Protein AF-A0A8H9XV62-F1 (afdb_monomer_lite)

Sequence (78 aa):
WENENGEQIHDGRNNLGVISLNLPRIALEAKGDEATFWKLLDERLVLARKALMTRIARLEGVKARVAPILYMEGACGV

Structure (mmCIF, N/CA/C/O backbone):
data_AF-A0A8H9XV62-F1
#
_entry.id   AF-A0A8H9XV62-F1
#
loop_
_atom_site.group_PDB
_atom_site.id
_atom_site.type_symbol
_atom_site.label_atom_id
_atom_site.label_alt_id
_atom_site.label_comp_id
_atom_site.label_asym_id
_atom_site.lab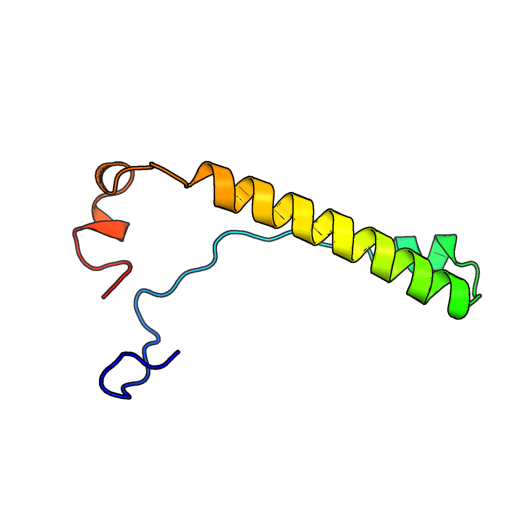el_entity_id
_atom_site.label_seq_id
_atom_site.pdbx_PDB_ins_code
_atom_site.Cartn_x
_atom_site.Cartn_y
_atom_site.Cartn_z
_atom_site.occupancy
_atom_site.B_iso_or_equiv
_atom_site.auth_seq_id
_atom_site.auth_comp_id
_atom_site.auth_asym_id
_atom_site.auth_atom_id
_atom_site.pdbx_PDB_model_num
ATOM 1 N N . TRP A 1 1 ? 18.143 -2.434 -2.492 1.00 86.56 1 TRP A N 1
ATOM 2 C CA . TRP A 1 1 ? 18.045 -3.705 -3.227 1.00 86.56 1 TRP A CA 1
ATOM 3 C C . TRP A 1 1 ? 19.417 -3.928 -3.817 1.00 86.56 1 TRP A C 1
ATOM 5 O O . TRP A 1 1 ? 20.008 -2.952 -4.271 1.00 86.56 1 TRP A O 1
ATOM 15 N N . GLU A 1 2 ? 19.943 -5.138 -3.689 1.00 92.50 2 GLU A N 1
ATOM 16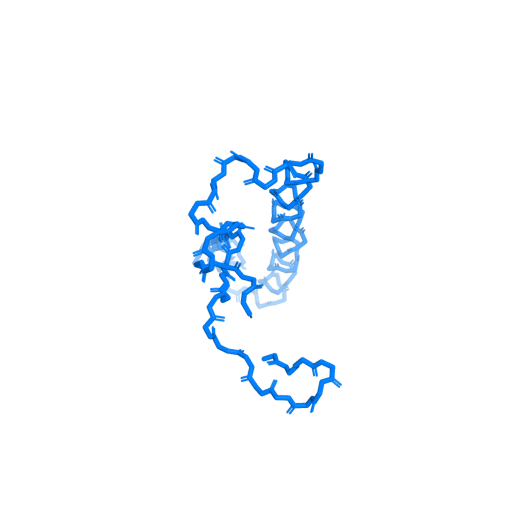 C CA . GLU A 1 2 ? 21.227 -5.512 -4.278 1.00 92.50 2 GLU A CA 1
ATOM 17 C C . GLU A 1 2 ? 20.954 -6.339 -5.529 1.00 92.50 2 GLU A C 1
ATOM 19 O O . GLU A 1 2 ? 20.028 -7.158 -5.530 1.00 92.50 2 GLU A O 1
ATOM 24 N N . ASN A 1 3 ? 21.707 -6.074 -6.594 1.00 90.62 3 ASN A N 1
ATOM 25 C CA . ASN A 1 3 ? 21.634 -6.866 -7.815 1.00 90.62 3 ASN A CA 1
ATOM 26 C C . ASN A 1 3 ? 22.362 -8.214 -7.635 1.00 90.62 3 ASN A C 1
ATOM 28 O O . ASN A 1 3 ? 22.918 -8.516 -6.579 1.00 90.62 3 ASN A O 1
ATOM 32 N N . GLU A 1 4 ? 22.376 -9.034 -8.684 1.00 92.31 4 GLU A N 1
ATOM 33 C CA . GLU A 1 4 ? 23.013 -10.361 -8.677 1.00 92.31 4 GLU A CA 1
ATOM 34 C C . GLU A 1 4 ? 24.534 -10.315 -8.427 1.00 92.31 4 GLU A C 1
ATOM 36 O O . GLU A 1 4 ? 25.115 -11.313 -8.007 1.00 92.31 4 GLU A O 1
ATOM 41 N N . ASN A 1 5 ? 25.166 -9.152 -8.617 1.00 93.25 5 ASN A N 1
ATOM 42 C CA . ASN A 1 5 ? 26.591 -8.926 -8.377 1.00 93.25 5 ASN A CA 1
ATOM 43 C C . ASN A 1 5 ? 26.887 -8.415 -6.952 1.00 93.25 5 ASN A C 1
ATOM 45 O O . ASN A 1 5 ? 28.044 -8.158 -6.625 1.00 93.25 5 ASN A O 1
ATOM 49 N N . GLY A 1 6 ? 25.864 -8.255 -6.103 1.00 94.19 6 GLY A N 1
ATOM 50 C CA . GLY A 1 6 ? 25.999 -7.713 -4.746 1.00 94.19 6 GLY A CA 1
ATOM 51 C C . GLY A 1 6 ? 26.121 -6.186 -4.691 1.00 94.19 6 GLY A C 1
ATOM 52 O O . GLY A 1 6 ? 26.501 -5.629 -3.662 1.00 94.19 6 GLY A O 1
ATOM 53 N N . GLU A 1 7 ? 25.815 -5.487 -5.784 1.00 93.94 7 GLU A N 1
ATOM 54 C CA . GLU A 1 7 ? 25.907 -4.029 -5.852 1.00 93.94 7 GLU A CA 1
ATOM 55 C C . GLU A 1 7 ? 24.592 -3.390 -5.411 1.00 93.94 7 GLU A C 1
ATOM 57 O O . GLU A 1 7 ? 23.504 -3.811 -5.814 1.00 93.94 7 GLU A O 1
ATOM 62 N N . GLN A 1 8 ? 24.674 -2.332 -4.603 1.00 94.56 8 GLN A N 1
ATOM 63 C CA . GLN A 1 8 ? 23.489 -1.588 -4.192 1.00 94.56 8 GLN A CA 1
ATOM 64 C C . GLN A 1 8 ? 22.954 -0.726 -5.333 1.00 94.56 8 GLN A C 1
ATOM 66 O O . GLN A 1 8 ? 23.632 0.187 -5.798 1.00 94.56 8 GLN A O 1
ATOM 71 N N . ILE A 1 9 ? 21.693 -0.950 -5.700 1.00 91.56 9 ILE A N 1
ATOM 72 C CA . ILE A 1 9 ? 21.013 -0.168 -6.732 1.00 91.56 9 ILE A CA 1
ATOM 73 C C . ILE A 1 9 ? 19.991 0.777 -6.096 1.00 91.56 9 ILE A C 1
ATOM 75 O O . ILE A 1 9 ? 19.104 0.383 -5.317 1.00 91.56 9 ILE A O 1
ATOM 79 N N . HIS A 1 10 ? 20.117 2.051 -6.459 1.00 90.38 10 HIS A N 1
ATOM 80 C CA . HIS A 1 10 ? 19.261 3.148 -6.006 1.00 90.38 10 HIS A CA 1
ATOM 81 C C . HIS A 1 10 ? 18.607 3.850 -7.190 1.00 90.38 10 HIS A C 1
ATOM 83 O O . HIS A 1 10 ? 17.381 3.965 -7.214 1.00 90.38 10 HIS A O 1
ATOM 89 N N . ASP A 1 11 ? 19.413 4.246 -8.173 1.00 91.31 11 ASP A N 1
ATOM 90 C CA . ASP A 1 11 ? 18.947 4.917 -9.382 1.00 91.31 11 ASP A CA 1
ATOM 91 C C . ASP A 1 11 ? 18.075 3.994 -10.239 1.00 91.31 11 ASP A C 1
ATOM 93 O O . ASP A 1 11 ? 18.174 2.769 -10.187 1.00 91.31 11 ASP A O 1
ATOM 97 N N . GLY A 1 12 ? 17.131 4.583 -10.971 1.00 91.44 12 GLY A N 1
ATOM 98 C CA . GLY A 1 12 ? 16.197 3.838 -11.818 1.00 91.44 12 GLY A CA 1
ATOM 99 C C . GLY A 1 12 ? 15.097 3.058 -11.083 1.00 91.44 12 GLY A C 1
ATOM 100 O O . GLY A 1 12 ? 14.225 2.480 -11.738 1.00 91.44 12 GLY A O 1
ATOM 101 N N . ARG A 1 13 ? 15.085 3.042 -9.742 1.00 94.88 13 ARG A N 1
ATOM 102 C CA . ARG A 1 13 ? 14.010 2.431 -8.941 1.00 94.88 13 ARG A CA 1
ATOM 103 C C . ARG A 1 13 ? 12.790 3.343 -8.848 1.00 94.88 13 ARG A C 1
ATOM 105 O O . ARG A 1 13 ? 12.900 4.565 -8.802 1.00 94.88 13 ARG A O 1
ATOM 112 N N . ASN A 1 14 ? 11.607 2.740 -8.754 1.00 94.62 14 ASN A N 1
ATOM 113 C CA . ASN A 1 14 ? 10.341 3.464 -8.667 1.00 94.62 14 ASN A CA 1
ATOM 114 C C . ASN A 1 14 ? 9.359 2.828 -7.663 1.00 94.62 14 ASN A C 1
ATOM 116 O O . ASN A 1 14 ? 9.659 1.835 -6.999 1.00 94.62 14 ASN A O 1
ATOM 120 N N . ASN A 1 15 ? 8.180 3.441 -7.535 1.00 95.31 15 ASN A N 1
ATOM 121 C CA . ASN A 1 15 ? 7.069 2.968 -6.711 1.00 95.31 15 ASN A CA 1
ATOM 122 C C . ASN A 1 15 ? 5.832 2.697 -7.584 1.00 95.31 15 ASN A C 1
ATOM 124 O O . ASN A 1 15 ? 5.489 3.509 -8.441 1.00 95.31 15 ASN A O 1
ATOM 128 N N . LEU A 1 16 ? 5.121 1.593 -7.330 1.00 95.31 16 LEU A N 1
ATOM 129 C CA . LEU A 1 16 ? 3.997 1.128 -8.166 1.00 95.31 16 LEU A CA 1
ATOM 130 C C . LEU A 1 16 ? 2.621 1.679 -7.747 1.00 95.31 16 LEU A C 1
ATOM 132 O O . LEU A 1 16 ? 1.591 1.390 -8.366 1.00 95.31 16 LEU A O 1
ATOM 136 N N . GLY A 1 17 ? 2.582 2.499 -6.701 1.00 96.38 17 GLY A N 1
ATOM 137 C CA . GLY A 1 17 ? 1.379 3.179 -6.240 1.00 96.38 17 GLY A CA 1
ATOM 138 C C . GLY A 1 17 ? 1.267 3.209 -4.725 1.00 96.38 17 GLY A C 1
ATOM 139 O O . GLY A 1 17 ? 2.123 2.703 -4.008 1.00 96.38 17 GLY A O 1
ATOM 140 N N . VAL A 1 18 ? 0.201 3.841 -4.242 1.00 97.81 18 VAL A N 1
ATOM 141 C CA . VAL A 1 18 ? -0.086 3.989 -2.814 1.00 97.81 18 VAL A CA 1
ATOM 142 C C . VAL A 1 18 ? -1.570 3.726 -2.585 1.00 97.81 18 VAL A C 1
ATOM 144 O O . VAL A 1 18 ? -2.411 4.135 -3.387 1.00 97.81 18 VAL A O 1
ATOM 147 N N . ILE A 1 19 ? -1.881 3.047 -1.484 1.00 97.62 19 ILE A N 1
ATOM 148 C CA . ILE A 1 19 ? -3.217 2.979 -0.893 1.00 97.62 19 ILE A CA 1
ATOM 149 C C . ILE A 1 19 ? -3.069 3.464 0.546 1.00 97.62 19 ILE A C 1
ATOM 151 O O . ILE A 1 19 ? -2.283 2.905 1.307 1.00 97.62 19 ILE A O 1
ATOM 155 N N . SER A 1 20 ? -3.803 4.512 0.910 1.00 98.12 20 SER A N 1
ATOM 156 C CA . SER A 1 20 ? -3.756 5.092 2.254 1.00 98.12 20 SER A CA 1
ATOM 157 C C . SER A 1 20 ? -4.884 4.536 3.117 1.00 98.12 20 SER A C 1
ATOM 159 O O . SER A 1 20 ? -6.043 4.518 2.701 1.00 98.12 20 SER A O 1
ATOM 161 N N . LEU A 1 21 ? -4.549 4.113 4.335 1.00 98.12 21 LEU A N 1
ATOM 162 C CA . LEU A 1 21 ? -5.522 3.704 5.345 1.00 98.12 21 LEU A CA 1
ATOM 163 C C . LEU A 1 21 ? -5.846 4.870 6.280 1.00 98.12 21 LEU A C 1
ATOM 165 O O . LEU A 1 21 ? -4.956 5.560 6.771 1.00 98.12 21 LEU A O 1
ATOM 169 N N . ASN A 1 22 ? -7.132 5.068 6.562 1.00 98.44 22 ASN A N 1
ATOM 170 C CA . ASN A 1 22 ? -7.593 6.085 7.502 1.00 98.44 22 ASN A CA 1
ATOM 171 C C . ASN A 1 22 ? -7.570 5.528 8.934 1.00 98.44 22 ASN A C 1
ATOM 173 O O . ASN A 1 22 ? -8.595 5.070 9.434 1.00 98.44 22 ASN A O 1
ATOM 177 N N . LEU A 1 23 ? -6.403 5.552 9.585 1.00 98.50 23 LEU A N 1
ATOM 178 C CA . LEU A 1 23 ? -6.238 5.063 10.961 1.00 98.50 23 LEU A CA 1
ATOM 179 C C . LEU A 1 23 ? -7.167 5.759 11.978 1.00 98.50 23 LEU A C 1
ATOM 181 O O . LEU A 1 23 ? -7.776 5.045 12.776 1.00 98.50 23 LEU A O 1
ATOM 185 N N . PRO A 1 24 ? -7.378 7.096 11.932 1.00 98.56 24 PRO A N 1
ATOM 186 C CA . PRO A 1 24 ? -8.358 7.748 12.801 1.00 98.56 24 PRO A CA 1
ATOM 187 C C . PRO A 1 24 ? -9.764 7.153 12.684 1.00 98.56 24 PRO A C 1
ATOM 189 O O . PRO A 1 24 ? -10.448 6.975 13.688 1.00 98.56 24 PRO A O 1
ATOM 192 N N . ARG A 1 25 ? -10.197 6.776 11.474 1.00 98.69 25 ARG A N 1
ATOM 193 C CA . ARG A 1 25 ? -11.500 6.128 11.279 1.00 98.69 25 ARG A CA 1
ATOM 194 C C . ARG A 1 25 ? -11.580 4.761 11.959 1.00 98.69 25 ARG A C 1
ATOM 196 O O . ARG A 1 25 ? -12.618 4.448 12.533 1.00 98.69 25 ARG A O 1
ATOM 203 N N . ILE A 1 26 ? -10.504 3.978 11.919 1.00 98.69 26 ILE A N 1
ATOM 204 C CA . ILE A 1 26 ? -10.428 2.678 12.606 1.00 98.69 26 ILE A CA 1
ATOM 205 C C . ILE A 1 26 ? -10.569 2.880 14.117 1.00 98.69 26 ILE A C 1
ATOM 207 O O . ILE A 1 26 ? -11.365 2.200 14.755 1.00 98.69 26 ILE A O 1
ATOM 211 N N . ALA A 1 27 ? -9.863 3.868 14.673 1.00 98.56 27 ALA A N 1
ATOM 212 C CA . ALA A 1 27 ? -9.940 4.200 16.094 1.00 98.56 27 ALA A CA 1
ATOM 213 C C . ALA A 1 27 ? -11.348 4.656 16.519 1.00 98.56 27 ALA A C 1
ATOM 215 O O . ALA A 1 27 ? -11.858 4.206 17.545 1.00 98.56 27 ALA A O 1
ATOM 216 N N . LEU A 1 28 ? -12.009 5.495 15.710 1.00 98.69 28 LEU A N 1
ATOM 217 C CA . LEU A 1 28 ? -13.390 5.926 15.962 1.00 98.69 28 LEU A CA 1
ATOM 218 C C . LEU A 1 28 ? -14.376 4.749 15.974 1.00 98.69 28 LEU A C 1
ATOM 220 O O . LEU A 1 28 ? -15.303 4.729 16.781 1.00 98.69 28 LEU A O 1
ATOM 224 N N . GLU A 1 29 ? -14.186 3.766 15.095 1.00 98.50 29 GLU A N 1
ATOM 225 C CA . GLU A 1 29 ? -15.030 2.567 15.039 1.00 98.50 29 GLU A CA 1
ATOM 226 C C . GLU A 1 29 ? -14.764 1.592 16.185 1.00 98.50 29 GLU A C 1
ATOM 228 O O . GLU A 1 29 ? -15.700 0.955 16.665 1.00 98.50 29 GLU A O 1
ATOM 233 N N . ALA A 1 30 ? -13.518 1.520 16.653 1.00 98.56 30 ALA A N 1
ATOM 234 C CA . ALA A 1 30 ? -13.123 0.702 17.791 1.00 98.56 30 ALA A CA 1
ATOM 235 C C . ALA A 1 30 ? -13.654 1.233 19.134 1.00 98.56 30 ALA A C 1
ATOM 237 O O . ALA A 1 30 ? -13.698 0.490 20.108 1.00 98.56 30 ALA A O 1
ATOM 238 N N . LYS A 1 31 ? -14.075 2.506 19.205 1.00 98.06 31 LYS A N 1
ATOM 239 C CA . LYS A 1 31 ? -14.679 3.132 20.401 1.00 98.06 31 LYS A CA 1
ATOM 240 C C . LYS A 1 31 ? -13.850 2.947 21.684 1.00 98.06 31 LYS A C 1
ATOM 242 O O . LYS A 1 31 ? -14.404 2.795 22.769 1.00 98.06 31 LYS A O 1
ATOM 247 N N . GLY A 1 32 ? -12.525 2.977 21.549 1.00 97.62 32 GLY A N 1
ATOM 248 C CA . GLY A 1 32 ? -11.586 2.804 22.659 1.00 97.62 32 GLY A CA 1
ATOM 249 C C . GLY A 1 32 ? -11.265 1.352 23.027 1.00 97.62 32 GLY A C 1
ATOM 250 O O . GLY A 1 32 ? -10.426 1.151 23.897 1.00 97.62 32 GLY A O 1
ATOM 251 N N . ASP A 1 33 ? -11.870 0.352 22.375 1.00 98.56 33 ASP A N 1
ATOM 252 C CA . ASP A 1 33 ? -11.484 -1.051 22.548 1.00 98.56 33 ASP A CA 1
ATOM 253 C C . ASP A 1 33 ? -10.303 -1.420 21.638 1.00 98.56 33 ASP A C 1
ATOM 255 O O . ASP A 1 33 ? -10.418 -1.483 20.411 1.00 98.56 33 ASP A O 1
ATOM 259 N N . GLU A 1 34 ? -9.154 -1.687 22.251 1.00 98.31 34 GLU A N 1
ATOM 260 C CA . GLU A 1 34 ? -7.913 -1.986 21.541 1.00 98.31 34 GLU A CA 1
ATOM 261 C C . GLU A 1 34 ? -7.985 -3.310 20.765 1.00 98.31 34 GLU A C 1
ATOM 263 O O . GLU A 1 34 ? -7.504 -3.392 19.633 1.00 98.31 34 GLU A O 1
ATOM 268 N N . ALA A 1 35 ? -8.651 -4.332 21.314 1.00 98.62 35 ALA A N 1
ATOM 269 C CA . ALA A 1 35 ? -8.809 -5.611 20.624 1.00 98.62 35 ALA A CA 1
ATOM 270 C C . ALA A 1 35 ? -9.613 -5.444 19.323 1.00 98.62 35 ALA A C 1
ATOM 272 O O . ALA A 1 35 ? -9.228 -5.965 18.271 1.00 98.62 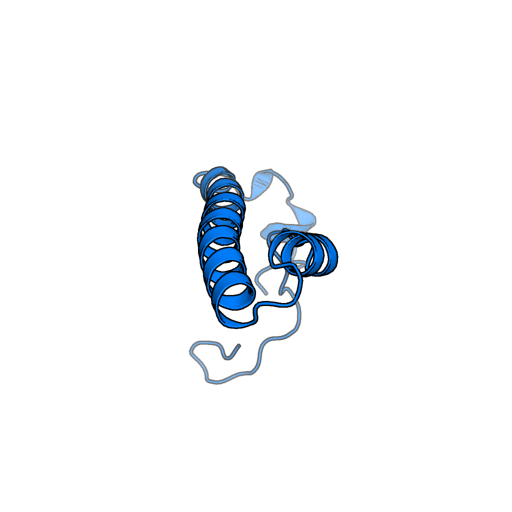35 ALA A O 1
ATOM 273 N N . THR A 1 36 ? -10.695 -4.660 19.366 1.00 98.62 36 THR A N 1
ATOM 274 C CA . THR A 1 36 ? -11.463 -4.303 18.168 1.00 98.62 36 THR A CA 1
ATOM 275 C C . THR A 1 36 ? -10.638 -3.471 17.186 1.00 98.62 36 THR A C 1
ATOM 277 O O . THR A 1 36 ? -10.731 -3.711 15.982 1.00 98.62 36 THR A O 1
ATOM 280 N N . PHE A 1 37 ? -9.807 -2.531 17.653 1.00 98.81 37 PHE A N 1
ATOM 281 C CA . PHE A 1 37 ? -8.941 -1.740 16.769 1.00 98.81 37 PHE A CA 1
ATOM 282 C C . PHE A 1 37 ? -8.017 -2.628 15.931 1.00 98.81 37 PHE A C 1
ATOM 284 O O . PHE A 1 37 ? -8.001 -2.501 14.705 1.00 98.81 37 PHE A O 1
ATOM 291 N N . TRP A 1 38 ? -7.289 -3.545 16.574 1.00 98.69 38 TRP A N 1
ATOM 292 C CA . TRP A 1 38 ? -6.350 -4.429 15.882 1.00 98.69 38 TRP A CA 1
ATOM 293 C C . TRP A 1 38 ? -7.062 -5.358 14.900 1.00 98.69 38 TRP A C 1
ATOM 295 O O . TRP A 1 38 ? -6.645 -5.460 13.748 1.00 98.69 38 TRP A O 1
ATOM 305 N N . LYS A 1 39 ? -8.208 -5.926 15.295 1.00 98.75 39 LYS A N 1
ATOM 306 C CA . LYS A 1 39 ? -9.044 -6.726 14.391 1.00 98.75 39 LYS A CA 1
ATOM 307 C C . LYS A 1 39 ? -9.475 -5.935 13.148 1.00 98.75 39 LYS A C 1
ATOM 309 O O . LYS A 1 39 ? -9.339 -6.414 12.024 1.00 98.75 39 LYS A O 1
ATOM 314 N N . LEU A 1 40 ? -9.981 -4.714 13.334 1.00 98.75 40 LEU A N 1
ATOM 315 C CA . LEU A 1 40 ? -10.421 -3.856 12.231 1.00 98.75 40 LEU A CA 1
ATOM 316 C C . LEU A 1 40 ? -9.259 -3.415 11.331 1.00 98.75 40 LEU A C 1
ATOM 318 O O . LEU A 1 40 ? -9.446 -3.232 10.124 1.00 98.75 40 LEU A O 1
ATOM 322 N N . LEU A 1 41 ? -8.078 -3.189 11.908 1.00 98.75 41 LEU A N 1
ATOM 323 C CA . LEU A 1 41 ? -6.878 -2.859 11.151 1.00 98.75 41 LEU A CA 1
ATOM 324 C C . LEU A 1 41 ? -6.447 -4.036 10.272 1.00 98.75 41 LEU A C 1
ATOM 326 O O . LEU A 1 41 ? -6.218 -3.823 9.082 1.00 98.75 41 LEU A O 1
ATOM 330 N N . ASP A 1 42 ? -6.416 -5.254 10.810 1.00 98.75 42 ASP A N 1
ATOM 331 C CA . ASP A 1 42 ? -6.072 -6.459 10.049 1.00 98.75 42 ASP A CA 1
ATOM 332 C C . ASP A 1 42 ? -7.023 -6.673 8.866 1.00 98.75 42 ASP A C 1
ATOM 334 O O . ASP A 1 42 ? -6.581 -6.838 7.724 1.00 98.75 42 ASP A O 1
ATOM 338 N N . GLU A 1 43 ? -8.336 -6.565 9.094 1.00 98.62 43 GLU A N 1
ATOM 339 C CA . GLU A 1 43 ? -9.345 -6.657 8.030 1.00 98.62 43 GLU A CA 1
ATOM 340 C C . GLU A 1 43 ? -9.099 -5.618 6.916 1.00 98.62 43 GLU A C 1
ATOM 342 O O . GLU A 1 43 ? -9.154 -5.923 5.717 1.00 98.62 43 GLU A O 1
ATOM 347 N N . ARG A 1 44 ? -8.761 -4.381 7.296 1.00 98.69 44 ARG A N 1
ATOM 348 C CA . ARG A 1 44 ? -8.464 -3.293 6.353 1.00 98.69 44 ARG A CA 1
ATOM 349 C C . ARG A 1 44 ? -7.134 -3.462 5.634 1.00 98.69 44 ARG A C 1
ATOM 351 O O . ARG A 1 44 ? -7.045 -3.087 4.465 1.00 98.69 44 ARG A O 1
ATOM 358 N N . LEU A 1 45 ? -6.122 -4.036 6.278 1.00 98.69 45 LEU A N 1
ATOM 359 C CA . LEU A 1 45 ? -4.837 -4.355 5.656 1.00 98.69 45 LEU A CA 1
ATOM 360 C C . LEU A 1 45 ? -4.998 -5.426 4.574 1.00 98.69 45 LEU A C 1
ATOM 362 O O . LEU A 1 45 ? -4.429 -5.281 3.489 1.00 98.69 45 LEU A O 1
ATOM 366 N N . VAL A 1 46 ? -5.836 -6.446 4.802 1.00 98.56 46 VAL A N 1
ATOM 367 C CA . VAL A 1 46 ? -6.160 -7.447 3.769 1.00 98.56 46 VAL A CA 1
ATOM 368 C C . VAL A 1 46 ? -6.803 -6.776 2.551 1.00 98.56 46 VAL A C 1
ATOM 370 O O . VAL A 1 46 ? -6.409 -7.041 1.408 1.00 98.56 46 VAL A O 1
ATOM 373 N N . LEU A 1 47 ? -7.749 -5.859 2.774 1.00 98.31 47 LEU A N 1
ATOM 374 C CA . LEU A 1 47 ? -8.381 -5.103 1.693 1.00 98.31 47 LEU A CA 1
ATOM 375 C C . LEU A 1 47 ? -7.390 -4.177 0.968 1.00 98.31 47 LEU A C 1
ATOM 377 O O . LEU A 1 47 ? -7.369 -4.154 -0.264 1.00 98.31 47 LEU A O 1
ATOM 381 N N . ALA A 1 48 ? -6.548 -3.447 1.703 1.00 98.44 48 ALA A N 1
ATOM 382 C CA . ALA A 1 48 ? -5.537 -2.562 1.128 1.00 98.44 48 ALA A CA 1
ATOM 383 C C . ALA A 1 48 ? -4.536 -3.342 0.266 1.00 98.44 48 ALA A C 1
ATOM 385 O O . ALA A 1 48 ? -4.234 -2.927 -0.855 1.00 98.44 48 ALA A O 1
ATOM 386 N N . ARG A 1 49 ? -4.098 -4.521 0.729 1.00 98.19 49 ARG A N 1
ATOM 387 C CA . ARG A 1 49 ? -3.273 -5.439 -0.065 1.00 98.19 49 ARG A CA 1
ATOM 388 C C . ARG A 1 49 ? -3.991 -5.852 -1.347 1.00 98.19 49 ARG A C 1
ATOM 390 O O . ARG A 1 49 ? -3.396 -5.767 -2.417 1.00 98.19 49 ARG A O 1
AT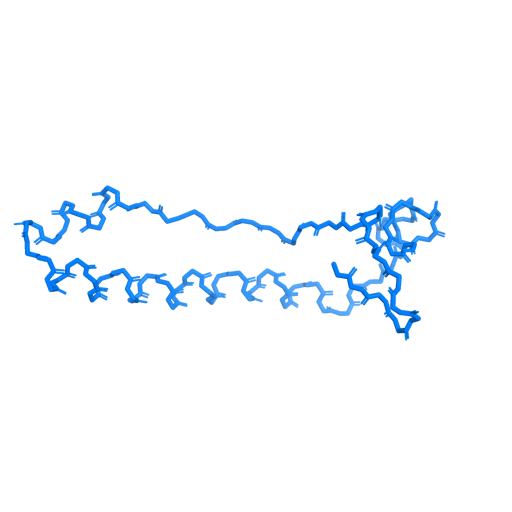OM 397 N N . LYS A 1 50 ? -5.266 -6.252 -1.282 1.00 98.31 50 LYS A N 1
ATOM 398 C CA . LYS A 1 50 ? -6.050 -6.602 -2.482 1.00 98.31 50 LYS A CA 1
ATOM 399 C C . LYS A 1 50 ? -6.137 -5.431 -3.470 1.00 98.31 50 LYS A C 1
ATOM 401 O O . LYS A 1 50 ? -5.989 -5.636 -4.676 1.00 98.31 50 LYS A O 1
ATOM 406 N N . ALA A 1 51 ? -6.330 -4.209 -2.976 1.00 98.12 51 ALA A N 1
ATOM 407 C CA . ALA A 1 51 ? -6.372 -3.004 -3.802 1.00 98.12 51 ALA A CA 1
ATOM 408 C C . ALA A 1 51 ? -5.019 -2.715 -4.479 1.00 98.12 51 ALA A C 1
ATOM 410 O O . ALA A 1 51 ? -4.983 -2.463 -5.684 1.00 98.12 51 ALA A O 1
ATOM 411 N N . LEU A 1 52 ? -3.908 -2.818 -3.741 1.00 98.44 52 LEU A N 1
ATOM 412 C CA . LEU A 1 52 ? -2.552 -2.692 -4.289 1.00 98.44 52 LEU A CA 1
ATOM 413 C C . LEU A 1 52 ? -2.279 -3.753 -5.362 1.00 98.44 52 LEU A C 1
ATOM 415 O O . LEU A 1 52 ? -1.878 -3.410 -6.473 1.00 98.44 52 LEU A O 1
ATOM 419 N N . MET A 1 53 ? -2.580 -5.022 -5.075 1.00 98.25 53 MET A N 1
ATOM 420 C CA . MET A 1 53 ? -2.376 -6.117 -6.028 1.00 98.25 53 MET A CA 1
ATOM 421 C C . MET A 1 53 ? -3.224 -5.958 -7.292 1.00 98.25 53 MET A C 1
ATOM 423 O O . MET A 1 53 ? -2.755 -6.277 -8.375 1.00 98.25 53 MET A O 1
ATOM 427 N N . THR A 1 54 ? -4.432 -5.394 -7.192 1.00 97.62 54 THR A N 1
ATOM 428 C CA . THR A 1 54 ? -5.264 -5.091 -8.371 1.00 97.62 54 THR A CA 1
ATOM 429 C C . THR A 1 54 ? -4.576 -4.093 -9.307 1.00 97.62 54 THR A C 1
ATOM 431 O O . THR A 1 54 ? -4.677 -4.216 -10.525 1.00 97.62 54 THR A O 1
ATOM 434 N N . ARG A 1 55 ? -3.859 -3.101 -8.762 1.00 95.31 55 ARG A N 1
ATOM 435 C CA . ARG A 1 55 ? -3.087 -2.143 -9.570 1.00 95.31 55 ARG A CA 1
ATOM 436 C C . ARG A 1 55 ? -1.884 -2.808 -10.226 1.00 95.31 55 ARG A C 1
ATOM 438 O O . ARG A 1 55 ? -1.641 -2.553 -11.398 1.00 95.31 55 ARG A O 1
ATOM 445 N N . ILE A 1 56 ? -1.177 -3.664 -9.488 1.00 97.12 56 ILE A N 1
ATOM 446 C CA . ILE A 1 56 ? -0.037 -4.428 -10.011 1.00 97.12 56 ILE A CA 1
ATOM 447 C C . ILE A 1 56 ? -0.492 -5.344 -11.153 1.00 97.12 56 ILE A C 1
ATOM 449 O O . ILE A 1 56 ? 0.099 -5.301 -12.224 1.00 97.12 56 ILE A O 1
ATOM 453 N N . ALA A 1 57 ? -1.594 -6.078 -10.975 1.00 97.31 57 ALA A N 1
ATOM 454 C CA . ALA A 1 57 ? -2.140 -6.972 -11.997 1.00 97.31 57 ALA A CA 1
ATOM 455 C C . ALA A 1 57 ? -2.502 -6.238 -13.302 1.00 97.31 57 ALA A C 1
ATOM 457 O O . ALA A 1 57 ? -2.358 -6.784 -14.387 1.00 97.31 57 ALA A O 1
ATOM 458 N N . ARG A 1 58 ? -2.913 -4.963 -13.237 1.00 95.62 58 ARG A N 1
ATOM 459 C CA . ARG A 1 58 ? -3.160 -4.154 -14.448 1.00 95.62 58 ARG A CA 1
ATOM 460 C C . ARG A 1 58 ? -1.901 -3.856 -15.265 1.00 95.62 58 ARG A C 1
ATOM 462 O O . ARG A 1 58 ? -2.031 -3.461 -16.419 1.00 95.62 58 ARG A O 1
ATOM 469 N N . LEU A 1 59 ? -0.716 -3.982 -14.672 1.00 94.94 59 LEU A N 1
ATOM 470 C CA . LEU A 1 59 ? 0.557 -3.798 -15.368 1.00 94.94 59 LEU A CA 1
ATOM 471 C C . LEU A 1 59 ? 1.013 -5.081 -16.081 1.00 94.94 59 LEU A C 1
ATOM 473 O O . LEU A 1 59 ? 1.926 -5.023 -16.904 1.00 94.94 59 LEU A O 1
ATOM 477 N N . GLU A 1 60 ? 0.375 -6.225 -15.815 1.00 95.38 60 GLU A N 1
ATOM 478 C CA . GLU A 1 60 ? 0.688 -7.483 -16.492 1.00 95.38 60 GLU A CA 1
ATOM 479 C C . GLU A 1 60 ? 0.440 -7.361 -18.003 1.00 95.38 60 GLU A C 1
ATOM 481 O O . GLU A 1 60 ? -0.599 -6.892 -18.465 1.00 95.38 60 GLU A O 1
ATOM 486 N N . GLY A 1 61 ? 1.432 -7.760 -18.802 1.00 94.25 61 GLY A N 1
ATOM 487 C CA . GLY A 1 61 ? 1.356 -7.721 -20.266 1.00 94.25 61 GLY A CA 1
ATOM 488 C C . GLY A 1 61 ? 1.568 -6.343 -20.910 1.00 94.25 61 GLY A C 1
ATOM 489 O O . GLY A 1 61 ? 1.718 -6.279 -22.137 1.00 94.25 61 GLY A O 1
ATOM 490 N N . VAL A 1 62 ? 1.650 -5.259 -20.127 1.00 95.38 62 VAL A N 1
ATOM 491 C CA . VAL A 1 62 ? 1.997 -3.923 -20.634 1.00 95.38 62 VAL A CA 1
ATOM 492 C C . VAL A 1 62 ? 3.399 -3.955 -21.248 1.00 95.38 62 VAL A C 1
ATOM 494 O O . VAL A 1 62 ? 4.329 -4.557 -20.715 1.00 95.38 62 VAL A O 1
ATOM 497 N N . LYS A 1 63 ? 3.554 -3.332 -22.418 1.00 94.62 63 LYS A N 1
ATOM 498 C CA . LYS A 1 63 ? 4.817 -3.320 -23.169 1.00 94.62 63 LYS A CA 1
ATOM 499 C C . LYS A 1 63 ? 5.612 -2.053 -22.862 1.00 94.62 63 LYS A C 1
ATOM 501 O O . LYS A 1 63 ? 5.023 -0.979 -22.783 1.00 94.62 63 LYS A O 1
ATOM 506 N N . ALA A 1 64 ? 6.942 -2.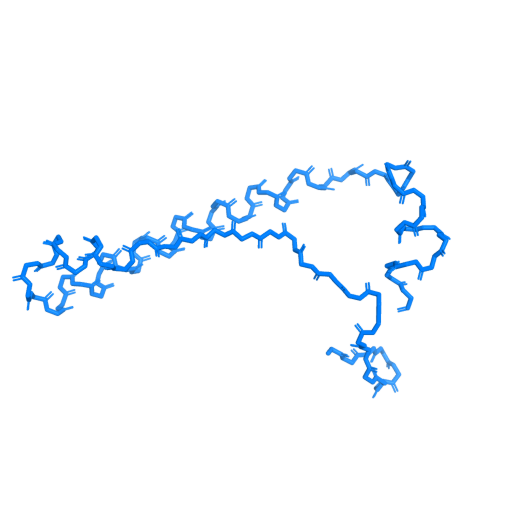165 -22.812 1.00 91.00 64 ALA A N 1
ATOM 507 C CA . ALA A 1 64 ? 7.874 -1.060 -22.536 1.00 91.00 64 ALA A CA 1
ATOM 508 C C . ALA A 1 64 ? 7.633 0.197 -23.398 1.00 91.00 64 ALA A C 1
ATOM 510 O O . ALA A 1 64 ? 7.755 1.319 -22.913 1.00 91.00 64 ALA A O 1
ATOM 511 N N . ARG A 1 65 ? 7.168 0.016 -24.645 1.00 92.88 65 ARG A N 1
ATOM 512 C CA . ARG A 1 65 ? 6.803 1.112 -25.563 1.00 92.88 65 ARG A CA 1
ATOM 513 C C . ARG A 1 65 ? 5.732 2.077 -25.035 1.00 92.88 65 ARG A C 1
ATOM 515 O O . ARG A 1 65 ? 5.513 3.108 -25.655 1.00 92.88 65 ARG A O 1
ATOM 522 N N . VAL A 1 66 ? 5.037 1.746 -23.941 1.00 95.50 66 VAL A N 1
ATOM 523 C CA . VAL A 1 66 ? 4.068 2.646 -23.295 1.00 95.50 66 VAL A CA 1
ATOM 524 C C . VAL A 1 66 ? 4.729 3.921 -22.753 1.00 95.50 66 VAL A C 1
ATOM 526 O O . VAL A 1 66 ? 4.080 4.960 -22.712 1.00 95.50 66 VAL A O 1
ATOM 529 N N . ALA A 1 67 ? 6.010 3.853 -22.364 1.00 94.12 67 ALA A N 1
ATOM 530 C CA . ALA A 1 67 ? 6.800 4.999 -21.915 1.00 94.12 67 ALA A CA 1
ATOM 531 C C . ALA A 1 67 ? 8.301 4.771 -22.204 1.00 94.12 67 ALA A C 1
ATOM 533 O O . ALA A 1 67 ? 9.042 4.362 -21.307 1.00 94.12 67 ALA A O 1
ATOM 534 N N . PRO A 1 68 ? 8.769 5.030 -23.442 1.00 94.19 68 PRO A N 1
ATOM 535 C CA . PRO A 1 68 ? 10.137 4.713 -23.864 1.00 94.19 68 PRO A CA 1
ATOM 536 C C . PRO A 1 68 ? 11.228 5.341 -22.987 1.00 94.19 68 PRO A C 1
ATOM 538 O O . PRO A 1 68 ? 12.156 4.646 -22.591 1.00 94.19 68 PRO A O 1
ATOM 541 N N . ILE A 1 69 ? 11.074 6.611 -22.588 1.00 95.62 69 ILE A N 1
ATOM 542 C CA . ILE A 1 69 ? 12.046 7.283 -21.708 1.00 95.62 69 ILE A CA 1
ATOM 543 C C . ILE A 1 69 ? 12.264 6.529 -20.389 1.00 95.62 69 ILE A C 1
ATOM 545 O O . ILE A 1 69 ? 13.385 6.450 -19.901 1.00 95.62 69 ILE A O 1
ATOM 549 N N . LEU A 1 70 ? 11.202 5.929 -19.839 1.00 95.12 70 LEU A N 1
ATOM 550 C CA . LEU A 1 70 ? 11.274 5.163 -18.599 1.00 95.12 70 LEU A CA 1
ATOM 551 C C . LEU A 1 70 ? 11.907 3.793 -18.819 1.00 95.12 70 LEU A C 1
ATOM 553 O O . LEU A 1 70 ? 12.790 3.420 -18.066 1.00 95.12 70 LEU A O 1
ATOM 557 N N . TYR A 1 71 ? 11.472 3.040 -19.828 1.00 93.81 71 TYR A N 1
ATOM 558 C CA . TYR A 1 71 ? 11.767 1.602 -19.903 1.00 93.81 71 TYR A CA 1
ATOM 559 C C . TYR A 1 71 ? 12.761 1.196 -20.996 1.00 93.81 71 TYR A C 1
ATOM 561 O O . TYR A 1 71 ? 13.052 0.011 -21.131 1.00 93.81 71 TYR A O 1
ATOM 569 N N . MET A 1 72 ? 13.216 2.140 -21.820 1.00 92.94 72 MET A N 1
ATOM 570 C CA . MET A 1 72 ? 14.105 1.875 -22.959 1.00 92.94 72 MET A CA 1
ATOM 571 C C . MET A 1 72 ? 15.307 2.824 -23.008 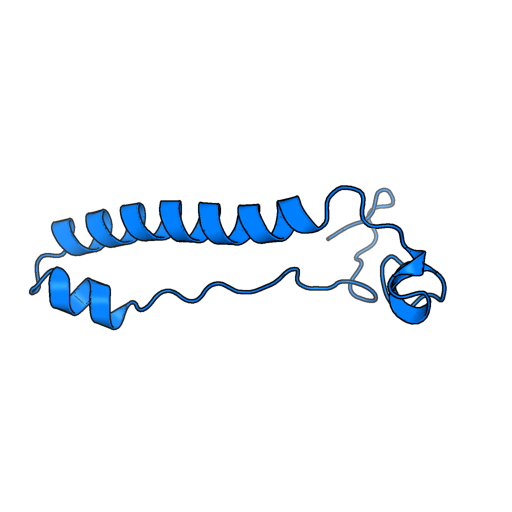1.00 92.94 72 MET A C 1
ATOM 573 O O . MET A 1 72 ? 16.361 2.415 -23.475 1.00 92.94 72 MET A O 1
ATOM 577 N N . GLU A 1 73 ? 15.181 4.045 -22.478 1.00 94.12 73 GLU A N 1
ATOM 578 C CA . GLU A 1 73 ? 16.222 5.087 -22.569 1.00 94.12 73 GLU A CA 1
ATOM 579 C C . GLU A 1 73 ? 16.868 5.427 -21.209 1.00 94.12 73 GLU A C 1
ATOM 581 O O . GLU A 1 73 ? 17.344 6.539 -20.988 1.00 94.12 73 GLU A O 1
ATOM 586 N N . GLY A 1 74 ? 16.875 4.470 -20.274 1.00 90.81 74 GLY A N 1
ATOM 587 C CA . GLY A 1 74 ? 17.719 4.517 -19.073 1.00 90.81 74 GLY A CA 1
ATOM 588 C C . GLY A 1 74 ? 17.159 5.242 -17.843 1.00 90.81 74 GLY A C 1
ATOM 589 O O . GLY A 1 74 ? 17.874 5.360 -16.853 1.00 90.81 74 GLY A O 1
ATOM 590 N N . ALA A 1 75 ? 15.905 5.716 -17.839 1.00 91.75 75 ALA A N 1
ATOM 591 C CA . ALA A 1 75 ? 15.357 6.358 -16.635 1.00 91.75 75 ALA A CA 1
ATOM 592 C C . ALA A 1 75 ? 14.834 5.367 -15.570 1.00 91.75 75 ALA A C 1
ATOM 594 O O . ALA A 1 75 ? 14.772 5.722 -14.394 1.00 91.75 75 ALA A O 1
ATOM 595 N N . CYS A 1 76 ? 14.442 4.142 -15.934 1.00 89.62 76 CYS A N 1
ATOM 596 C CA . CYS A 1 76 ? 14.067 3.064 -15.010 1.00 89.62 76 CYS A CA 1
ATOM 597 C C . CYS A 1 76 ? 14.657 1.718 -15.459 1.00 89.62 76 CYS A C 1
ATOM 599 O O . CYS A 1 76 ? 14.689 1.421 -16.651 1.00 89.62 76 CYS A O 1
ATOM 601 N N . GLY A 1 77 ? 15.038 0.869 -14.497 1.00 72.94 77 GLY A N 1
ATOM 602 C CA . GLY A 1 77 ? 15.580 -0.471 -14.775 1.00 72.94 77 GLY A CA 1
ATOM 603 C C . GLY A 1 77 ? 17.030 -0.490 -15.270 1.00 72.94 77 GLY A C 1
ATOM 604 O O . GLY A 1 77 ? 17.399 -1.417 -15.989 1.00 72.94 77 GLY A O 1
ATOM 605 N N . VAL A 1 78 ? 17.801 0.542 -14.911 1.00 61.41 78 VAL A N 1
ATOM 606 C CA . VAL A 1 78 ? 19.262 0.609 -15.078 1.00 61.41 78 VAL A CA 1
ATOM 607 C C . VAL A 1 78 ? 20.002 -0.199 -14.023 1.00 61.41 78 VAL A C 1
ATOM 609 O O . VAL A 1 78 ? 19.467 -0.329 -12.897 1.00 61.41 78 VAL A O 1
#

Foldseek 3Di:
DADPVRDDDDFQDDDLDDDDDDLVVLVVVCVPPPVSSVVSVVVVVVVRVVVSVVSVVVCPPPDCVVDCVNRPVRRHDD

Secondary structure (DSSP, 8-state):
-B-TTS-B--TT----------HHHHHHHHTT-HHHHHHHHHHHHHHHHHHHHHHHHTTTT--GGGSHHHHTSSSS--

Radius of gyration: 18.77 Å; chains: 1; bounding box: 42×18×48 Å

Organism: Escherichia coli (NCBI:txid562)

InterPro domains:
  IPR012833 Ribonucleoside-triphosphate reductase, anaerobic [PF13597] (9-76)

pLDDT: mean 95.21, std 5.45, range [61.41, 98.81]